Protein AF-A0A0B0PX06-F1 (afdb_monomer_lite)

Secondary structure (DSSP, 8-state):
-----GGG----S----HHHHHHHHHHHHHHHHHH-TT--TTS-----HHHHHHHHHHHHHHHHHHHHHHHHTT----S-HHHHHHHHT---GGGSTT-HHHHHHHIIIIIHHHH-HHHHHTSSSPPPPS-----SSTTSSHHHHHHHHHHHTTPPP---PPP---

InterPro domains:
  IPR003959 ATPase, AAA-type, core [PF00004] (132-164)
  IPR027417 P-loop containing nucleoside triphosphate hydrolase [G3DSA:3.40.50.300] (94-164)
  IPR027417 P-loop containing nucleoside triphosphate hydrolase [SSF52540] (72-161)
  IPR051701 Mitochondrial Outer Membrane Translocase MSP1 Subfamily [PTHR45644] (9-162)
  IPR056653 Domain of unknown function DUF7751 [PF24933] (1-60)

Organism: Gossypium arboreum (NCBI:txid29729)

pLDDT: mean 71.32, std 13.37, range [36.19, 89.94]

Radius of gyration: 22.78 Å; chains: 1; bounding box: 74×50×42 Å

Sequence (166 aa):
MDCEGFETLRIKDQTLTNESAEKVVGWAPSHHLILNPEAGSRLRLVLSCESIQYSAGILQAIQNESKSLKKSLKDVVTENEFEKRLLADVIPPSDIGALENVKDTLKELVMLPLQRPELFCKGQLTKPCKGILLFGPPGTGKTMLAKAVATEAGANFINISMPVVW

Structure (mmCIF, N/CA/C/O backbone):
data_AF-A0A0B0PX06-F1
#
_entry.id   AF-A0A0B0PX06-F1
#
loop_
_atom_site.group_PDB
_atom_site.id
_atom_site.type_symbol
_atom_site.label_atom_id
_atom_site.label_alt_id
_atom_site.label_comp_id
_atom_site.label_asym_id
_atom_site.label_entity_id
_atom_site.label_seq_id
_atom_site.pdbx_PDB_ins_code
_atom_site.Cartn_x
_atom_site.Cartn_y
_atom_site.Cartn_z
_atom_site.occupancy
_atom_site.B_iso_or_equiv
_atom_site.auth_seq_id
_atom_site.auth_comp_id
_atom_site.auth_asym_id
_atom_site.auth_atom_id
_atom_site.pdbx_PDB_model_num
ATOM 1 N N . MET A 1 1 ? -30.182 24.073 9.149 1.00 46.38 1 MET A N 1
ATOM 2 C CA . MET A 1 1 ? -29.606 23.528 10.389 1.00 46.38 1 MET A CA 1
ATOM 3 C C . MET A 1 1 ? -29.462 24.728 11.287 1.00 46.38 1 MET A C 1
ATOM 5 O O . MET A 1 1 ? -28.700 25.606 10.917 1.00 46.38 1 MET A O 1
ATOM 9 N N . ASP A 1 2 ? -30.268 24.836 12.338 1.00 36.19 2 ASP A N 1
ATOM 10 C CA . ASP A 1 2 ? -30.070 25.916 13.307 1.00 36.19 2 ASP A CA 1
ATOM 11 C C . ASP A 1 2 ? -29.263 25.310 14.450 1.00 36.19 2 ASP A C 1
ATOM 13 O O . ASP A 1 2 ? -29.687 24.331 15.063 1.00 36.19 2 ASP A O 1
ATOM 17 N N . CYS A 1 3 ? -28.046 25.818 14.619 1.00 42.28 3 CYS A N 1
ATOM 18 C CA . CYS A 1 3 ? -27.105 25.394 15.644 1.00 42.28 3 CYS A CA 1
ATOM 19 C C . CYS A 1 3 ? -27.105 26.463 16.738 1.00 42.28 3 CYS A C 1
ATOM 21 O O . CYS A 1 3 ? -26.527 27.531 16.544 1.00 42.28 3 CYS A O 1
ATOM 23 N N . GLU A 1 4 ? -27.742 26.196 17.875 1.00 41.84 4 GLU A N 1
ATOM 24 C CA . GLU A 1 4 ? -27.563 27.018 19.074 1.00 41.84 4 GLU A CA 1
ATOM 25 C C . GLU A 1 4 ? -26.338 26.522 19.859 1.00 41.84 4 GLU A C 1
ATOM 27 O O . GLU A 1 4 ? -26.158 25.319 20.046 1.00 41.84 4 GLU A O 1
ATOM 32 N N . GLY A 1 5 ? -25.477 27.449 20.300 1.00 46.72 5 GLY A N 1
ATOM 33 C CA . GLY A 1 5 ? -24.334 27.141 21.175 1.00 46.72 5 GLY A CA 1
ATOM 34 C C . GLY A 1 5 ? -22.937 27.211 20.542 1.00 46.72 5 GLY A C 1
ATOM 35 O O . GLY A 1 5 ? -22.063 26.425 20.905 1.00 46.72 5 GLY A O 1
ATOM 36 N N . PHE A 1 6 ? -22.680 28.155 19.628 1.00 41.69 6 PHE A N 1
ATOM 37 C CA . PHE A 1 6 ? -21.325 28.390 19.092 1.00 41.69 6 PHE A CA 1
ATOM 38 C C . PHE A 1 6 ? -20.369 29.110 20.061 1.00 41.69 6 PHE A C 1
ATOM 40 O O . PHE A 1 6 ? -19.164 29.131 19.817 1.00 41.69 6 PHE A O 1
ATOM 47 N N . GLU A 1 7 ? -20.857 2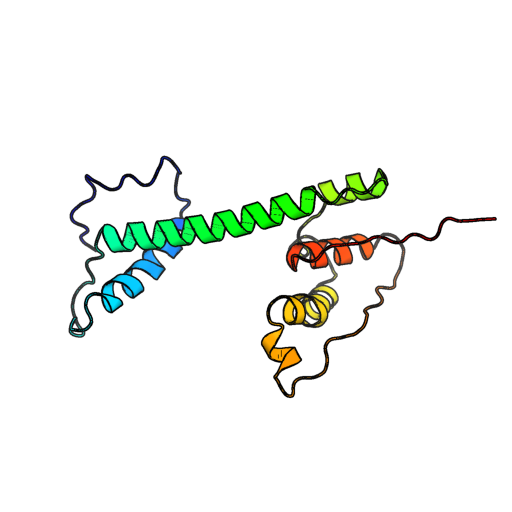9.658 21.177 1.00 45.84 7 GLU A N 1
ATOM 48 C CA . GLU A 1 7 ? -20.033 30.466 22.092 1.00 45.84 7 GLU A CA 1
ATOM 49 C C . GLU A 1 7 ? -19.010 29.646 22.904 1.00 45.84 7 GLU A C 1
ATOM 51 O O . GLU A 1 7 ? -18.143 30.218 23.562 1.00 45.84 7 GLU A O 1
ATOM 56 N N . THR A 1 8 ? -19.051 28.308 22.840 1.00 43.66 8 THR A N 1
ATOM 57 C CA . THR A 1 8 ? -18.166 27.430 23.635 1.00 43.66 8 THR A CA 1
ATOM 58 C C . THR A 1 8 ? -17.387 26.387 22.823 1.00 43.66 8 THR A C 1
ATOM 60 O O . THR A 1 8 ? -16.717 25.530 23.403 1.00 43.66 8 THR A O 1
ATOM 63 N N . LEU A 1 9 ? -17.399 26.449 21.485 1.00 40.81 9 LEU A N 1
ATOM 64 C CA . LEU A 1 9 ? -16.609 25.543 20.636 1.00 40.81 9 LEU A CA 1
ATOM 65 C C . LEU A 1 9 ? -15.133 25.966 20.576 1.00 40.81 9 LEU A C 1
ATOM 67 O O . LEU A 1 9 ? -14.644 26.477 19.574 1.00 40.81 9 LEU A O 1
ATOM 71 N N . ARG A 1 10 ? -14.383 25.699 21.651 1.00 45.47 10 ARG A N 1
ATOM 72 C CA . ARG A 1 10 ? -12.911 25.686 21.611 1.00 45.47 10 ARG A CA 1
ATOM 73 C C . ARG A 1 10 ? -12.418 24.359 21.041 1.00 45.47 10 ARG A C 1
ATOM 75 O O . ARG A 1 10 ? -11.932 23.489 21.760 1.00 45.47 10 ARG A O 1
ATOM 82 N N . ILE A 1 11 ? -12.516 24.210 19.726 1.00 50.44 11 ILE A N 1
ATOM 83 C CA . ILE A 1 11 ? -11.671 23.248 19.021 1.00 50.44 11 ILE A CA 1
ATOM 84 C C . ILE A 1 11 ? -10.289 23.903 18.983 1.00 50.44 11 ILE A C 1
ATOM 86 O O . ILE A 1 11 ? -10.138 24.955 18.369 1.00 50.44 11 ILE A O 1
ATOM 90 N N . LYS A 1 12 ? -9.328 23.348 19.741 1.00 47.94 12 LYS A N 1
ATOM 91 C CA . LYS A 1 12 ? -7.925 23.810 19.818 1.00 47.94 12 LYS A CA 1
ATOM 92 C C . LYS A 1 12 ? -7.458 24.334 18.460 1.00 47.94 12 LYS A C 1
ATOM 94 O O . LYS A 1 12 ? -7.668 23.612 17.494 1.00 47.94 12 LYS A O 1
ATOM 99 N N . ASP A 1 13 ? -6.826 25.512 18.440 1.00 46.28 13 ASP A N 1
ATOM 100 C CA . ASP A 1 13 ? -6.397 26.356 17.303 1.00 46.28 13 ASP A CA 1
ATOM 101 C C . ASP A 1 13 ? -5.852 25.618 16.057 1.00 46.28 13 ASP A C 1
ATOM 103 O O . ASP A 1 13 ? -4.691 25.742 15.669 1.00 46.28 13 ASP A O 1
ATOM 107 N N . GLN A 1 14 ? -6.695 24.826 15.406 1.00 51.84 14 GLN A N 1
ATOM 108 C CA . GLN A 1 14 ? -6.430 24.128 14.162 1.00 51.84 14 GLN A CA 1
ATOM 109 C C . GLN A 1 14 ? -7.538 24.518 13.204 1.00 51.84 14 GLN A C 1
ATOM 111 O O . GLN A 1 14 ? -8.712 24.215 13.413 1.00 51.84 14 GLN A O 1
ATOM 116 N N . THR A 1 15 ? -7.146 25.219 12.147 1.00 53.69 15 THR A N 1
ATOM 117 C CA . THR A 1 15 ? -7.996 25.514 11.003 1.00 53.69 15 THR A CA 1
ATOM 118 C C . THR A 1 15 ? -8.473 24.193 10.398 1.00 53.69 15 THR A C 1
ATOM 120 O O . THR A 1 15 ? -7.718 23.484 9.734 1.00 53.69 15 THR A O 1
ATOM 123 N N . LEU A 1 16 ? -9.726 23.822 10.673 1.00 56.50 16 LEU A N 1
ATOM 124 C CA . LEU A 1 16 ? -10.377 22.683 10.030 1.00 56.50 16 LEU A CA 1
ATOM 125 C C . LEU A 1 16 ? -10.432 22.954 8.521 1.00 56.50 16 LEU A C 1
ATOM 127 O O . LEU A 1 16 ? -10.978 23.963 8.079 1.00 56.50 16 LEU A O 1
ATOM 131 N N . THR A 1 17 ? -9.854 22.059 7.723 1.00 66.38 17 THR A N 1
ATOM 132 C CA . THR A 1 17 ? -10.043 22.065 6.268 1.00 66.38 17 THR A CA 1
ATOM 133 C C . THR A 1 17 ? -11.492 21.687 5.937 1.00 66.38 17 THR A C 1
ATOM 135 O O . THR A 1 17 ? -12.119 20.945 6.697 1.00 66.38 17 THR A O 1
ATOM 138 N N . ASN A 1 18 ? -12.029 22.130 4.794 1.00 69.38 18 ASN A N 1
ATOM 139 C CA . ASN A 1 18 ? -13.410 21.803 4.394 1.00 69.38 18 ASN A CA 1
ATOM 140 C C . ASN A 1 18 ? -13.685 20.286 4.408 1.00 69.38 18 ASN A C 1
ATOM 142 O O . ASN A 1 18 ? -14.700 19.849 4.937 1.00 69.38 18 ASN A O 1
ATOM 146 N N . GLU A 1 19 ? -12.730 19.473 3.948 1.00 70.88 19 GLU A N 1
ATOM 147 C CA . GLU A 1 19 ? -12.841 18.007 3.959 1.00 70.88 19 GLU A CA 1
ATOM 148 C C . GLU A 1 19 ? -12.955 17.429 5.385 1.00 70.88 19 GLU A C 1
ATOM 150 O O . GLU A 1 19 ? -13.691 16.475 5.639 1.00 70.88 19 GLU A O 1
ATOM 155 N N . SER A 1 20 ? -12.226 18.005 6.348 1.00 69.44 20 SER A N 1
ATOM 156 C CA . SER A 1 20 ? -12.308 17.587 7.751 1.00 69.44 20 SER A CA 1
ATOM 157 C C . SER A 1 20 ? -13.636 17.973 8.399 1.00 69.44 20 SER A C 1
ATOM 159 O O . SER A 1 20 ? -14.177 17.194 9.183 1.00 69.44 20 SER A O 1
ATOM 161 N N . ALA A 1 21 ? -14.186 19.131 8.029 1.00 71.12 21 ALA A N 1
ATOM 162 C CA . ALA A 1 21 ? -15.481 19.590 8.509 1.00 71.12 21 ALA A CA 1
ATOM 163 C C . ALA A 1 21 ? -16.615 18.682 8.007 1.00 71.12 21 ALA A C 1
ATOM 165 O O . ALA A 1 21 ? -17.470 18.288 8.796 1.00 71.12 21 ALA A O 1
ATOM 166 N N . GLU A 1 22 ? -16.584 18.271 6.736 1.00 73.81 22 GLU A N 1
ATOM 167 C CA . GLU A 1 22 ? -17.582 17.354 6.167 1.00 73.81 22 GLU A CA 1
ATOM 168 C C . GLU A 1 22 ? -17.589 15.990 6.868 1.00 73.81 22 GLU A C 1
ATOM 170 O O . GLU A 1 22 ? -18.657 15.454 7.164 1.00 73.81 22 GLU A O 1
ATOM 175 N N . LYS A 1 23 ? -16.413 15.448 7.213 1.00 77.69 23 LYS A N 1
ATOM 176 C CA . LYS A 1 23 ? -16.300 14.183 7.963 1.00 77.69 23 LYS A CA 1
ATOM 177 C C . LYS A 1 23 ? -16.883 14.297 9.371 1.00 77.69 23 LYS A C 1
ATOM 179 O O . LYS A 1 23 ? -17.661 13.441 9.783 1.00 77.69 23 LYS A O 1
ATOM 184 N N . VAL A 1 24 ? -16.549 15.372 10.087 1.00 79.50 24 VAL A N 1
ATOM 185 C CA . VAL A 1 24 ? -17.057 15.644 11.444 1.00 79.50 24 VAL A CA 1
ATOM 186 C C . VAL A 1 24 ? -18.581 15.792 11.427 1.00 79.50 24 VAL A C 1
ATOM 188 O O . VAL A 1 24 ? -19.276 15.125 12.193 1.00 79.50 24 VAL A O 1
ATOM 191 N N . VAL A 1 25 ? -19.115 16.591 10.499 1.00 78.12 25 VAL A N 1
ATOM 192 C CA . VAL A 1 25 ? -20.564 16.776 10.326 1.00 78.12 25 VAL A CA 1
ATOM 193 C C . VAL A 1 25 ? -21.250 15.480 9.889 1.00 78.12 25 VAL A C 1
ATOM 195 O O . VAL A 1 25 ? -22.367 15.218 10.323 1.00 78.12 25 VAL A O 1
ATOM 198 N N . GLY A 1 26 ? -20.595 14.640 9.086 1.00 79.81 26 GLY A N 1
ATOM 199 C CA . GLY A 1 26 ? -21.119 13.335 8.683 1.00 79.81 26 GLY A CA 1
ATOM 200 C C . GLY A 1 26 ? -21.204 12.319 9.828 1.00 79.81 26 GLY A C 1
ATOM 201 O O . GLY A 1 26 ? -22.128 11.510 9.858 1.00 79.81 26 GLY A O 1
ATOM 202 N N . TRP A 1 27 ? -20.278 12.357 10.791 1.00 80.56 27 TRP A N 1
ATOM 203 C CA . TRP A 1 27 ? -20.246 11.422 11.928 1.00 80.56 27 TRP A CA 1
ATOM 204 C C . TRP A 1 27 ? -21.081 11.876 13.130 1.00 80.56 27 TRP A C 1
ATOM 206 O O . TRP A 1 27 ? -21.552 11.040 13.905 1.00 80.56 27 TRP A O 1
ATOM 216 N N . ALA A 1 28 ? -21.284 13.184 13.293 1.00 78.62 28 ALA A N 1
ATOM 217 C CA . ALA A 1 28 ? -22.019 13.753 14.420 1.00 78.62 28 ALA A CA 1
ATOM 218 C C . ALA A 1 28 ? -23.475 13.236 14.571 1.00 78.62 28 ALA A C 1
ATOM 220 O O . ALA A 1 28 ? -23.861 12.941 15.706 1.00 78.62 28 ALA A O 1
ATOM 221 N N . PRO A 1 29 ? -24.281 13.045 13.500 1.00 77.56 29 PRO A N 1
ATOM 222 C CA . PRO A 1 29 ? -25.621 12.465 13.607 1.00 77.56 29 PRO A CA 1
ATOM 223 C C . PRO A 1 29 ? -25.627 11.06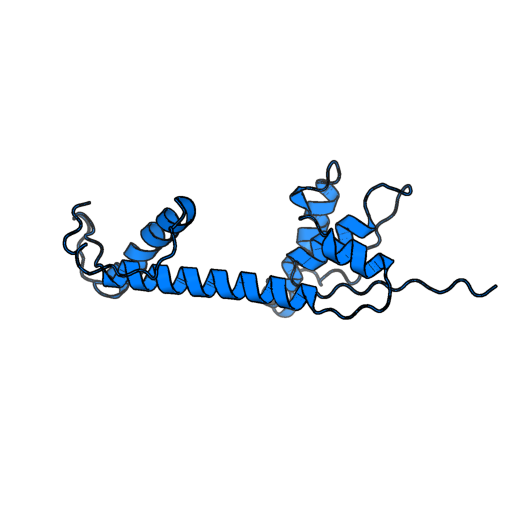0 14.209 1.00 77.56 29 PRO A C 1
ATOM 225 O O . PRO A 1 29 ? -26.510 10.744 15.002 1.00 77.56 29 PRO A O 1
ATOM 228 N N . SER A 1 30 ? -24.630 10.232 13.882 1.00 79.12 30 SER A N 1
ATOM 229 C CA . SER A 1 30 ? -24.526 8.866 14.404 1.00 79.12 30 SER A CA 1
ATOM 230 C C . SER A 1 30 ? -24.382 8.862 15.925 1.00 79.12 30 SER A C 1
ATOM 232 O O . SER A 1 30 ? -25.115 8.152 16.605 1.00 79.12 30 SER A O 1
ATOM 234 N N . HIS A 1 31 ? -23.493 9.697 16.474 1.00 76.69 31 HIS A N 1
ATOM 235 C CA . HIS A 1 31 ? -23.335 9.840 17.926 1.00 76.69 31 HIS A CA 1
ATOM 236 C C . HIS A 1 31 ? -24.606 10.395 18.589 1.00 76.69 31 HIS A C 1
ATOM 238 O O . HIS A 1 31 ? -25.030 9.912 19.636 1.00 76.69 31 HIS A O 1
ATOM 244 N N . HIS A 1 32 ? -25.256 11.371 17.951 1.00 74.56 32 HIS A N 1
ATOM 245 C CA . HIS A 1 32 ? -26.471 11.990 18.476 1.00 74.56 32 HIS A CA 1
ATOM 246 C C . HIS A 1 32 ? -27.660 11.015 18.560 1.00 74.56 32 HIS A C 1
ATOM 248 O O . HIS A 1 32 ? -28.374 11.008 19.564 1.00 74.56 32 HIS A O 1
ATOM 254 N N . LEU A 1 33 ? -27.850 10.172 17.539 1.00 74.06 33 LEU A N 1
ATOM 255 C CA . LEU A 1 33 ? -28.903 9.150 17.503 1.00 74.06 33 LEU A CA 1
ATOM 256 C C . LEU A 1 33 ? -28.666 8.029 18.522 1.00 74.06 33 LEU A C 1
ATOM 258 O O . LEU A 1 33 ? -29.624 7.531 19.106 1.00 74.06 33 LEU A O 1
ATOM 262 N N . ILE A 1 34 ? -27.404 7.663 18.776 1.00 78.12 34 ILE A N 1
ATOM 263 C CA . ILE A 1 34 ? -27.045 6.683 19.816 1.00 78.12 34 ILE A CA 1
ATOM 264 C C . ILE A 1 34 ? -27.479 7.171 21.205 1.00 78.12 34 ILE A C 1
ATOM 266 O O . ILE A 1 34 ? -27.922 6.372 22.026 1.00 78.12 34 ILE A O 1
ATOM 270 N N . LEU A 1 35 ? -27.379 8.477 21.461 1.00 74.94 35 LEU A N 1
ATOM 271 C CA . LEU A 1 35 ? -27.783 9.080 22.733 1.00 74.94 35 LEU A CA 1
ATOM 272 C C . LEU A 1 35 ? -29.287 9.385 22.817 1.00 74.94 35 LEU A C 1
ATOM 274 O O . LEU A 1 35 ? -29.808 9.528 23.918 1.00 74.94 35 LEU A O 1
ATOM 278 N N . ASN A 1 36 ? -29.988 9.469 21.681 1.00 68.94 36 ASN A N 1
ATOM 279 C CA . ASN A 1 36 ? -31.410 9.824 21.607 1.00 68.94 36 ASN A CA 1
ATOM 280 C C . ASN A 1 36 ? -32.187 8.863 20.679 1.00 68.94 36 ASN A C 1
ATOM 282 O O . ASN A 1 36 ? -32.634 9.270 19.602 1.00 68.94 36 ASN A O 1
ATOM 286 N N . PRO A 1 37 ? -32.371 7.590 21.077 1.00 68.19 37 PRO A N 1
ATOM 287 C CA . PRO A 1 37 ? -32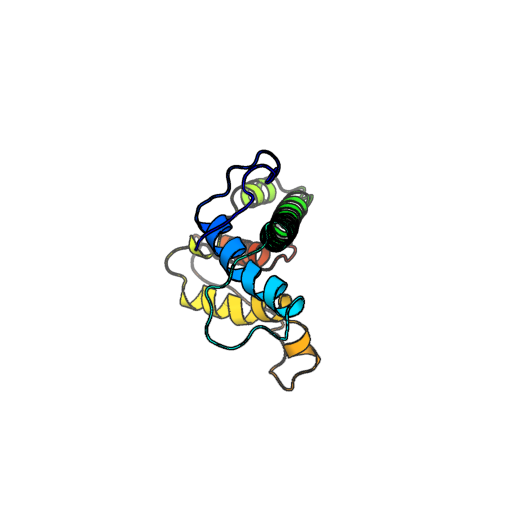.980 6.553 20.234 1.00 68.19 37 PRO A CA 1
ATOM 288 C C . PRO A 1 37 ? -34.482 6.752 19.947 1.00 68.19 37 PRO A C 1
ATOM 290 O O . PRO A 1 37 ? -35.003 6.169 19.002 1.00 68.19 37 PRO A O 1
ATOM 293 N N . GLU A 1 38 ? -35.174 7.597 20.717 1.00 67.00 38 GLU A N 1
ATOM 294 C CA . GLU A 1 38 ? -36.618 7.890 20.598 1.00 67.00 38 GLU A CA 1
ATOM 295 C C . GLU A 1 38 ? -36.938 9.010 19.576 1.00 67.00 38 GLU A C 1
ATOM 297 O O . GLU A 1 38 ? -38.078 9.469 19.467 1.00 67.00 38 GLU A O 1
ATOM 302 N N . ALA A 1 39 ? -35.943 9.502 18.825 1.00 60.09 39 ALA A N 1
ATOM 303 C CA . ALA A 1 39 ? -36.117 10.606 17.882 1.00 60.09 39 ALA A CA 1
ATOM 304 C C . ALA A 1 39 ? -36.948 10.182 16.651 1.00 60.09 39 ALA A C 1
ATOM 306 O O . ALA A 1 39 ? -36.441 9.650 15.662 1.00 60.09 39 ALA A O 1
ATOM 307 N N . GLY A 1 40 ? -38.256 10.436 16.729 1.00 56.31 40 GLY A N 1
ATOM 308 C CA . GLY A 1 40 ? -39.243 10.169 15.687 1.00 56.31 40 GLY A CA 1
ATOM 309 C C . GLY A 1 40 ? -38.911 10.782 14.320 1.00 56.31 40 GLY A C 1
ATOM 310 O O . GLY A 1 40 ? -38.361 11.876 14.182 1.00 56.31 40 GLY A O 1
ATOM 311 N N . SER A 1 41 ? -39.310 10.049 13.288 1.00 59.09 41 SER A N 1
ATOM 312 C CA . SER A 1 41 ? -38.885 10.090 11.888 1.00 59.09 41 SER A CA 1
ATOM 313 C C . SER A 1 41 ? -39.259 11.331 11.058 1.00 59.09 41 SER A C 1
ATOM 315 O O . SER A 1 41 ? -39.539 11.195 9.867 1.00 59.09 41 SER A O 1
ATOM 317 N N . ARG A 1 42 ? -39.242 12.561 11.598 1.00 54.22 42 ARG A N 1
ATOM 318 C CA . ARG A 1 42 ? -39.543 13.742 10.756 1.00 54.22 42 ARG A CA 1
ATOM 319 C C . ARG A 1 42 ? -38.989 15.111 11.140 1.00 54.22 42 ARG A C 1
ATOM 321 O O . ARG A 1 42 ? -39.425 16.096 10.548 1.00 54.22 42 ARG A O 1
ATOM 328 N N . LEU A 1 43 ? -38.035 15.227 12.058 1.00 52.38 43 LEU A N 1
ATOM 329 C CA . LEU A 1 43 ? -37.596 16.546 12.521 1.00 52.38 43 LEU A CA 1
ATOM 330 C C . LEU A 1 43 ? -36.101 16.777 12.313 1.00 52.38 43 LEU A C 1
ATOM 332 O O . LEU A 1 43 ? -35.258 15.936 12.600 1.00 52.38 43 LEU A O 1
ATOM 336 N N . ARG A 1 44 ? -35.827 17.959 11.761 1.00 54.88 44 ARG A N 1
ATOM 337 C CA . ARG A 1 44 ? -34.546 18.662 11.651 1.00 54.88 44 ARG A CA 1
ATOM 338 C C . ARG A 1 44 ? -33.592 18.233 12.784 1.00 54.88 44 ARG A C 1
ATOM 340 O O . ARG A 1 44 ? -33.801 18.614 13.929 1.00 54.88 44 ARG A O 1
ATOM 347 N N . LEU A 1 45 ? -32.571 17.435 12.462 1.00 59.81 45 LEU A N 1
ATOM 348 C CA . LEU A 1 45 ? -31.549 17.003 13.423 1.00 59.81 45 LEU A CA 1
ATOM 349 C C . LEU A 1 45 ? -30.776 18.234 13.912 1.00 59.81 45 LEU A C 1
ATOM 351 O O . LEU A 1 45 ? -30.059 18.869 13.135 1.00 59.81 45 LEU A O 1
ATOM 355 N N . VAL A 1 46 ? -30.951 18.583 15.185 1.00 62.84 46 VAL A N 1
ATOM 356 C CA . VAL A 1 46 ? -30.141 19.596 15.865 1.00 62.84 46 VAL A CA 1
ATOM 357 C C . VAL A 1 46 ? -28.942 18.873 16.463 1.00 62.84 46 VAL A C 1
ATOM 359 O O . VAL A 1 46 ? -29.074 18.113 17.418 1.00 62.84 46 VAL A O 1
ATOM 362 N N . LEU A 1 47 ? -27.768 19.061 15.862 1.00 66.06 47 LEU A N 1
ATOM 363 C CA . LEU A 1 47 ? -26.539 18.452 16.360 1.00 66.06 47 LEU A CA 1
ATOM 364 C C . LEU A 1 47 ? -26.054 19.215 17.591 1.00 66.06 47 LEU A C 1
ATOM 366 O O . LEU A 1 47 ? -25.805 20.418 17.519 1.00 66.06 47 LEU A O 1
ATOM 370 N N . SER A 1 48 ? -25.896 18.510 18.712 1.00 72.81 48 SER A N 1
ATOM 371 C CA . SER A 1 48 ? -25.302 19.095 19.911 1.00 72.81 48 SER A CA 1
ATOM 372 C C . SER A 1 48 ? -23.815 19.385 19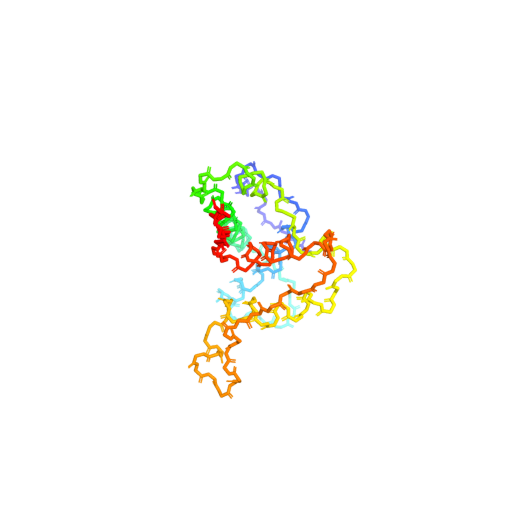.698 1.00 72.81 48 SER A C 1
ATOM 374 O O . SER A 1 48 ? -23.106 18.640 19.012 1.00 72.81 48 SER A O 1
ATOM 376 N N . CYS A 1 49 ? -23.325 20.442 20.348 1.00 73.31 49 CYS A N 1
ATOM 377 C CA . CYS A 1 49 ? -21.902 20.779 20.408 1.00 73.31 49 CYS A CA 1
ATOM 378 C C . CYS A 1 49 ? -21.049 19.578 20.865 1.00 73.31 49 CYS A C 1
ATOM 380 O O . CYS A 1 49 ? -20.000 19.305 20.286 1.00 73.31 49 CYS A O 1
ATOM 382 N N . GLU A 1 50 ? -21.551 18.786 21.817 1.00 77.75 50 GLU A N 1
ATOM 383 C CA . GLU A 1 50 ? -20.906 17.560 22.304 1.00 77.75 50 GLU A CA 1
ATOM 384 C C . GLU A 1 50 ? -20.678 16.521 21.196 1.00 77.75 50 GLU A C 1
ATOM 386 O O . GLU A 1 50 ? -19.607 15.923 21.114 1.00 77.75 50 GLU A O 1
ATOM 391 N N . SER A 1 51 ? -21.648 16.336 20.292 1.00 77.19 51 SER A N 1
ATOM 392 C CA . SER A 1 51 ? -21.534 15.367 19.190 1.00 77.19 51 SER A CA 1
ATOM 393 C C . SER A 1 51 ? -20.514 15.812 18.135 1.00 77.19 51 SER A C 1
ATOM 395 O O . SER A 1 51 ? -19.807 14.987 17.548 1.00 77.19 51 SER A O 1
ATOM 397 N N . ILE A 1 52 ? -20.390 17.125 17.927 1.00 80.50 52 ILE A N 1
ATOM 398 C CA . ILE A 1 52 ? -19.380 17.729 17.046 1.00 80.50 52 ILE A CA 1
ATOM 399 C C . ILE A 1 52 ? -17.985 17.623 17.680 1.00 80.50 52 ILE A C 1
ATOM 401 O O . ILE A 1 52 ? -17.021 17.259 17.011 1.00 80.50 52 ILE A O 1
ATOM 405 N N . GLN A 1 53 ? -17.862 17.883 18.983 1.00 80.56 53 GLN A N 1
ATOM 406 C CA . GLN A 1 53 ? -16.593 17.745 19.703 1.00 80.56 53 GLN A CA 1
ATOM 407 C C . GLN A 1 53 ? -16.112 16.289 19.751 1.00 80.56 53 GLN A C 1
ATOM 409 O O . GLN A 1 53 ? -14.928 16.029 19.533 1.00 80.56 53 GLN A O 1
ATOM 414 N N . TYR A 1 54 ? -17.019 15.335 19.973 1.00 82.19 54 TYR A N 1
ATOM 415 C CA . TYR A 1 54 ? -16.706 13.906 19.956 1.00 82.19 54 TYR A CA 1
ATOM 416 C C . TYR A 1 54 ? -16.155 13.459 18.595 1.00 82.19 54 TYR A C 1
ATOM 418 O O . TYR A 1 54 ? -15.086 12.850 18.513 1.00 82.19 54 TYR A O 1
ATOM 426 N N . SER A 1 55 ? -16.841 13.827 17.511 1.00 79.81 55 SER A N 1
ATOM 427 C CA . SER A 1 55 ? -16.401 13.511 16.147 1.00 79.81 55 SER A CA 1
ATOM 428 C C . SER A 1 55 ? -15.092 14.220 15.768 1.00 79.81 55 SER A C 1
ATOM 430 O O . SER A 1 55 ? -14.242 13.611 15.115 1.00 79.81 55 SER A O 1
ATOM 432 N N . ALA A 1 56 ? -14.855 15.448 16.241 1.00 82.44 56 ALA A N 1
ATOM 433 C CA . ALA A 1 56 ? -13.561 16.120 16.103 1.00 82.44 56 ALA A CA 1
ATOM 434 C C . ALA A 1 56 ? -12.432 15.381 16.852 1.00 82.44 56 ALA A C 1
ATOM 436 O O . ALA A 1 56 ? -11.325 15.253 16.326 1.00 82.44 56 ALA A O 1
ATOM 437 N N . GLY A 1 57 ? -12.709 14.842 18.044 1.00 82.00 57 GLY A N 1
ATOM 438 C CA . GLY A 1 57 ? -11.773 14.004 18.801 1.00 82.00 57 GLY A CA 1
ATOM 439 C C . GLY A 1 57 ? -11.402 12.712 18.065 1.00 82.00 57 GLY A C 1
ATOM 440 O O . GLY A 1 57 ? -10.221 12.375 17.973 1.00 82.00 57 GLY A O 1
ATOM 441 N N . ILE A 1 58 ? -12.387 12.036 17.461 1.00 83.88 58 ILE A N 1
ATOM 442 C CA . ILE A 1 58 ? -12.156 10.861 16.601 1.00 83.88 58 ILE A CA 1
ATOM 443 C C . ILE A 1 58 ? -11.265 11.230 15.414 1.00 83.88 58 ILE A C 1
ATOM 445 O O . ILE A 1 58 ? -10.291 10.535 15.124 1.00 83.88 58 ILE A O 1
ATOM 449 N N . LEU A 1 59 ? -11.564 12.343 14.740 1.00 82.00 59 LEU A N 1
ATOM 450 C CA . LEU A 1 59 ? -10.774 12.795 13.601 1.00 82.00 59 LEU A CA 1
ATOM 451 C C . LEU A 1 59 ? -9.313 13.062 13.999 1.00 82.00 59 LEU A C 1
ATOM 453 O O . LEU A 1 59 ? -8.398 12.667 13.276 1.00 82.00 59 LEU A O 1
ATOM 457 N N . GLN A 1 60 ? -9.082 13.690 15.157 1.00 81.31 60 GLN A N 1
ATOM 458 C CA . GLN A 1 60 ? -7.733 13.917 15.680 1.00 81.31 60 GLN A CA 1
ATOM 459 C C . GLN A 1 60 ? -7.004 12.608 16.000 1.00 81.31 60 GLN A C 1
ATOM 461 O O . GLN A 1 60 ? -5.816 12.498 15.695 1.00 81.31 60 GLN A O 1
ATOM 466 N N . ALA A 1 61 ? -7.693 11.611 16.562 1.00 79.75 61 ALA A N 1
ATOM 467 C CA . ALA A 1 61 ? -7.112 10.297 16.833 1.00 79.75 61 ALA A CA 1
ATOM 468 C C . ALA A 1 61 ? -6.669 9.592 15.538 1.00 79.75 61 ALA A C 1
ATOM 470 O O . ALA A 1 61 ? -5.514 9.179 15.434 1.00 79.75 61 ALA A O 1
ATOM 471 N N . ILE A 1 62 ? -7.533 9.568 14.516 1.00 79.81 62 ILE A N 1
ATOM 472 C CA . ILE A 1 62 ? -7.233 8.985 13.195 1.00 79.81 62 ILE A CA 1
ATOM 473 C C . ILE A 1 62 ? -6.065 9.726 12.523 1.00 79.81 62 ILE A C 1
ATOM 475 O O . ILE A 1 62 ? -5.142 9.119 11.973 1.00 79.81 62 ILE A O 1
ATOM 479 N N . GLN A 1 63 ? -6.057 11.062 12.586 1.00 75.38 63 GLN A N 1
ATOM 480 C CA . GLN A 1 63 ? -4.949 11.851 12.048 1.00 75.38 63 GLN A CA 1
ATOM 481 C C . GLN A 1 63 ? -3.639 11.585 12.796 1.00 75.38 63 GLN A C 1
ATOM 483 O O . GLN A 1 63 ? -2.581 11.540 12.165 1.00 75.38 63 GLN A O 1
ATOM 488 N N . ASN A 1 64 ? -3.679 11.398 14.114 1.00 70.38 64 ASN A N 1
ATOM 489 C CA . ASN A 1 64 ? -2.487 11.115 14.903 1.00 70.38 64 ASN A CA 1
ATOM 490 C C . ASN A 1 64 ? -1.919 9.716 14.617 1.00 70.38 64 ASN A C 1
ATOM 492 O O . ASN A 1 64 ? -0.707 9.589 14.459 1.00 70.38 64 ASN A O 1
ATOM 496 N N . GLU A 1 65 ? -2.765 8.695 14.448 1.00 65.56 65 GLU A N 1
ATOM 497 C CA . GLU A 1 65 ? -2.340 7.367 13.976 1.00 65.56 65 GLU A CA 1
ATOM 498 C C . GLU A 1 65 ? -1.635 7.457 12.621 1.00 65.56 65 GLU A C 1
ATOM 500 O O . GLU A 1 65 ? -0.514 6.970 12.468 1.00 65.56 65 GLU A O 1
ATOM 505 N N . SER A 1 66 ? -2.223 8.177 11.660 1.00 62.12 66 SER A N 1
ATOM 506 C CA . SER A 1 66 ? -1.613 8.349 10.336 1.00 62.12 66 SER A CA 1
ATOM 507 C C . SER A 1 66 ? -0.273 9.108 10.380 1.00 62.12 66 SER A C 1
ATOM 509 O O . SER A 1 66 ? 0.647 8.795 9.622 1.00 62.12 66 SER A O 1
ATOM 511 N N . LYS A 1 67 ? -0.119 10.088 11.285 1.00 60.06 67 LYS A N 1
ATOM 512 C CA . LYS A 1 67 ? 1.147 10.811 11.509 1.00 60.06 67 LYS A CA 1
ATOM 513 C C . LYS A 1 67 ? 2.190 9.937 12.207 1.00 60.06 67 LYS A C 1
ATOM 515 O O . LYS A 1 67 ? 3.359 9.994 11.832 1.00 60.06 67 LYS A O 1
ATOM 520 N N . SER A 1 68 ? 1.778 9.134 13.186 1.00 51.41 68 SER A N 1
ATOM 521 C CA . SER A 1 68 ? 2.639 8.187 13.901 1.00 51.41 68 SER A CA 1
ATOM 522 C C . SER A 1 68 ? 3.198 7.121 12.956 1.00 51.41 68 SER A C 1
ATOM 524 O O . SER A 1 68 ? 4.406 6.892 12.933 1.00 51.41 68 SER A O 1
ATOM 526 N N . LEU A 1 69 ? 2.354 6.569 12.078 1.00 56.25 69 LEU A N 1
ATOM 527 C CA . LEU A 1 69 ? 2.764 5.605 11.054 1.00 56.25 69 LEU A CA 1
ATOM 528 C C . LEU A 1 69 ? 3.820 6.206 10.109 1.00 56.25 69 LEU A C 1
ATOM 530 O O . LEU A 1 69 ? 4.877 5.621 9.880 1.00 56.25 69 LEU A O 1
ATOM 534 N N . LYS A 1 70 ? 3.589 7.441 9.642 1.00 57.47 70 LYS A N 1
ATOM 535 C CA . LYS A 1 70 ? 4.550 8.194 8.814 1.00 57.47 70 LYS A CA 1
ATOM 536 C C . LYS A 1 70 ? 5.862 8.502 9.539 1.00 57.47 70 LYS A C 1
ATOM 538 O O . LYS A 1 70 ? 6.894 8.616 8.885 1.00 57.47 70 LYS A O 1
ATOM 543 N N . LYS A 1 71 ? 5.833 8.674 10.863 1.00 53.53 71 LYS A N 1
ATOM 544 C CA . LYS A 1 71 ? 7.032 8.904 11.680 1.00 53.53 71 LYS A CA 1
ATOM 545 C C . LYS A 1 71 ? 7.833 7.612 11.857 1.00 53.53 71 LYS A C 1
ATOM 547 O O . LYS A 1 71 ? 9.034 7.628 11.627 1.00 53.53 71 LYS A O 1
ATOM 552 N N . SER A 1 72 ? 7.169 6.498 12.165 1.00 53.00 72 SER A N 1
ATOM 553 C CA . SER A 1 72 ? 7.825 5.198 12.355 1.00 53.00 72 SER A CA 1
ATOM 554 C C . SER A 1 72 ? 8.512 4.679 11.087 1.00 53.00 72 SER A C 1
ATOM 556 O O . SER A 1 72 ? 9.529 4.003 11.183 1.00 53.00 72 SER A O 1
ATOM 558 N N . LEU A 1 73 ? 7.999 5.021 9.900 1.00 55.47 73 LEU A N 1
ATOM 559 C CA . LEU A 1 73 ? 8.627 4.674 8.619 1.00 55.47 73 LEU A CA 1
ATOM 560 C C . LEU A 1 73 ? 9.882 5.512 8.304 1.00 55.47 73 LEU A C 1
ATOM 562 O O . LEU A 1 73 ? 10.714 5.082 7.510 1.00 55.47 73 LEU A O 1
ATOM 566 N N . LYS A 1 74 ? 10.046 6.690 8.926 1.00 53.44 74 LYS A N 1
ATOM 567 C CA . LYS A 1 74 ? 11.253 7.527 8.781 1.00 53.44 74 LYS A CA 1
ATOM 568 C C . LYS A 1 74 ? 12.400 7.104 9.701 1.00 53.44 74 LYS A C 1
ATOM 570 O O . LYS A 1 74 ? 13.542 7.425 9.396 1.00 53.44 74 LYS A O 1
ATOM 575 N N . ASP A 1 75 ? 12.099 6.387 10.783 1.00 50.25 75 ASP A N 1
ATOM 576 C CA . ASP A 1 75 ? 13.082 5.907 11.767 1.00 50.25 75 ASP A CA 1
ATOM 577 C C . ASP A 1 75 ? 13.678 4.528 11.414 1.00 50.25 75 ASP A C 1
ATOM 579 O O . ASP A 1 75 ? 14.421 3.949 12.208 1.00 50.25 75 ASP A O 1
ATOM 583 N N . VAL A 1 76 ? 13.399 3.985 10.221 1.00 56.72 76 VAL A N 1
ATOM 584 C CA . VAL A 1 76 ? 14.078 2.772 9.740 1.00 56.72 76 VAL A CA 1
ATOM 585 C C . VAL A 1 76 ? 15.544 3.117 9.458 1.00 56.72 76 VAL A C 1
ATOM 587 O O . VAL A 1 76 ? 15.878 3.754 8.460 1.00 56.72 76 VAL A O 1
ATOM 590 N N . VAL A 1 77 ? 16.425 2.723 10.379 1.00 48.16 77 VAL A N 1
ATOM 591 C CA . VAL A 1 77 ? 17.874 2.931 10.288 1.00 48.16 77 VAL A CA 1
ATOM 592 C C . VAL A 1 77 ? 18.437 2.033 9.187 1.00 48.16 77 VAL A C 1
ATOM 594 O O . VAL A 1 77 ? 18.581 0.828 9.374 1.00 48.16 77 VAL A O 1
ATOM 597 N N . THR A 1 78 ? 18.768 2.620 8.038 1.00 58.44 78 THR A N 1
ATOM 598 C CA . THR A 1 78 ? 19.518 1.947 6.968 1.00 58.44 78 THR A CA 1
ATOM 599 C C . THR A 1 78 ? 20.888 2.600 6.816 1.00 58.44 78 THR A C 1
ATOM 601 O O . THR A 1 78 ? 20.977 3.817 6.646 1.00 58.44 78 THR A O 1
ATOM 604 N N . GLU A 1 79 ? 21.959 1.806 6.843 1.00 55.59 79 GLU A N 1
ATOM 605 C CA . GLU A 1 79 ? 23.341 2.296 6.695 1.00 55.59 79 GLU A CA 1
ATOM 606 C C . GLU A 1 79 ? 23.677 2.731 5.253 1.00 55.59 79 GLU A C 1
ATOM 608 O O . GLU A 1 79 ? 24.677 3.406 5.016 1.00 55.59 79 GLU A O 1
ATOM 613 N N . ASN A 1 80 ? 22.835 2.385 4.274 1.00 65.75 80 ASN A N 1
ATOM 614 C CA . ASN A 1 80 ? 23.056 2.687 2.863 1.00 65.75 80 ASN A CA 1
ATOM 615 C C . ASN A 1 80 ? 22.534 4.090 2.479 1.00 65.75 80 ASN A C 1
ATOM 617 O O . ASN A 1 80 ? 21.329 4.340 2.469 1.00 65.75 80 ASN A O 1
ATOM 621 N N . GLU A 1 81 ? 23.435 4.999 2.089 1.00 66.88 81 GLU A N 1
ATOM 622 C CA . GLU A 1 81 ? 23.116 6.366 1.629 1.00 66.88 81 GLU A CA 1
ATOM 623 C C . GLU A 1 81 ? 22.156 6.404 0.423 1.00 66.88 81 GLU A C 1
ATOM 625 O O . GLU A 1 81 ? 21.310 7.296 0.328 1.00 66.88 81 GLU A O 1
ATOM 630 N N . PHE A 1 82 ? 22.226 5.422 -0.485 1.00 65.44 82 PHE A N 1
ATOM 631 C CA . PHE A 1 82 ? 21.273 5.309 -1.597 1.00 65.44 82 PHE A CA 1
ATOM 632 C C . PHE A 1 82 ? 19.864 4.989 -1.090 1.00 65.44 82 PHE A C 1
ATOM 634 O O . PHE A 1 82 ? 18.880 5.578 -1.536 1.00 65.44 82 PHE A O 1
ATOM 641 N N . GLU A 1 83 ? 19.765 4.093 -0.112 1.00 63.88 83 GLU A N 1
ATOM 642 C CA . GLU A 1 83 ? 18.496 3.708 0.499 1.00 63.88 83 GLU A CA 1
ATOM 643 C C . GLU A 1 83 ? 17.889 4.858 1.305 1.00 63.88 83 GLU A C 1
ATOM 645 O O . GLU A 1 83 ? 16.687 5.105 1.205 1.00 63.88 83 GLU A O 1
ATOM 650 N N . LYS A 1 84 ? 18.735 5.630 1.992 1.00 65.44 84 LYS A N 1
ATOM 651 C CA . LYS A 1 84 ? 18.373 6.841 2.735 1.00 65.44 84 LYS A CA 1
ATOM 652 C C . LYS A 1 84 ? 17.792 7.930 1.829 1.00 65.44 84 LYS A C 1
ATOM 654 O O . LYS A 1 84 ? 16.740 8.487 2.138 1.00 65.44 84 LYS A O 1
ATOM 659 N N . ARG A 1 85 ? 18.412 8.178 0.667 1.00 64.75 85 ARG A N 1
ATOM 660 C CA . ARG A 1 85 ? 17.866 9.081 -0.368 1.00 64.75 85 ARG A CA 1
ATOM 661 C C . ARG A 1 85 ? 16.538 8.569 -0.912 1.00 64.75 85 ARG A C 1
ATOM 663 O O . ARG A 1 85 ? 15.563 9.306 -0.962 1.00 64.75 85 ARG A O 1
ATOM 670 N N . LEU A 1 86 ? 16.460 7.274 -1.208 1.00 64.12 86 LEU A N 1
ATOM 671 C CA . LEU A 1 86 ? 15.207 6.664 -1.638 1.00 64.12 86 LEU A CA 1
ATOM 672 C C . LEU A 1 86 ? 14.121 6.689 -0.551 1.00 64.12 86 LEU A C 1
ATOM 674 O O . LEU A 1 86 ? 12.963 6.471 -0.884 1.00 64.12 86 LEU A O 1
ATOM 678 N N . LEU A 1 87 ? 14.455 6.762 0.747 1.00 62.97 87 LEU A N 1
ATOM 679 C CA . LEU A 1 87 ? 13.479 6.835 1.851 1.00 62.97 87 LEU A CA 1
ATOM 680 C C . LEU A 1 87 ? 12.887 8.244 1.958 1.00 62.97 87 LEU A C 1
ATOM 682 O O . LEU A 1 87 ? 11.713 8.385 2.292 1.00 62.97 87 LEU A O 1
ATOM 686 N N . ALA A 1 88 ? 13.677 9.272 1.643 1.00 62.38 88 ALA A N 1
ATOM 687 C CA . ALA A 1 88 ? 13.205 10.650 1.574 1.00 62.38 88 ALA A CA 1
ATOM 688 C C . ALA A 1 88 ? 12.255 10.887 0.384 1.00 62.38 88 ALA A C 1
ATOM 690 O O . ALA A 1 88 ? 11.287 11.631 0.529 1.00 62.38 88 ALA A O 1
ATOM 691 N N . ASP A 1 89 ? 12.488 10.199 -0.739 1.00 65.75 89 ASP A N 1
ATOM 692 C CA . ASP A 1 89 ? 11.772 10.401 -2.009 1.00 65.75 89 ASP A CA 1
ATOM 693 C C . ASP A 1 89 ? 10.642 9.385 -2.266 1.00 65.75 89 ASP A C 1
ATOM 695 O O . ASP A 1 89 ? 10.250 9.147 -3.413 1.00 65.75 89 ASP A O 1
ATOM 699 N N . VAL A 1 90 ? 10.110 8.733 -1.226 1.00 71.62 90 VAL A N 1
ATOM 700 C CA . VAL A 1 90 ? 8.986 7.806 -1.420 1.00 71.62 90 VAL A CA 1
ATOM 701 C C . VAL A 1 90 ? 7.734 8.589 -1.810 1.00 71.62 90 VAL A C 1
ATOM 703 O O . VAL A 1 90 ? 7.109 9.244 -0.976 1.00 71.62 90 VAL A O 1
ATOM 706 N N . ILE A 1 91 ? 7.353 8.481 -3.080 1.00 81.31 91 ILE A N 1
ATOM 707 C CA . ILE A 1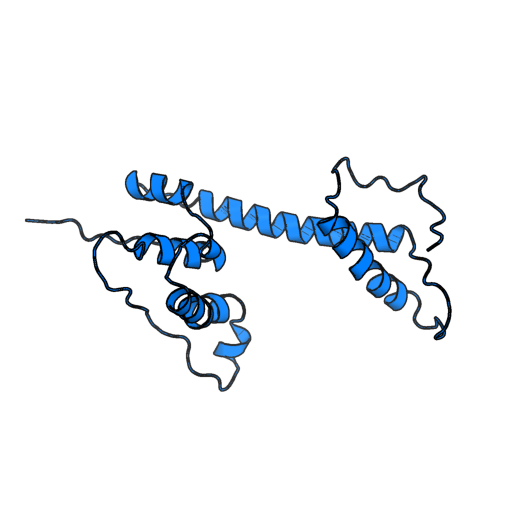 91 ? 6.076 8.979 -3.597 1.00 81.31 91 ILE A CA 1
ATOM 708 C C . ILE A 1 91 ? 4.970 7.938 -3.389 1.00 81.31 91 ILE A C 1
ATOM 710 O O . ILE A 1 91 ? 5.256 6.734 -3.377 1.00 81.31 91 ILE A O 1
ATOM 714 N N . PRO A 1 92 ? 3.705 8.362 -3.236 1.00 79.94 92 PRO A N 1
ATOM 715 C CA . PRO A 1 92 ? 2.588 7.430 -3.227 1.00 79.94 92 PRO A CA 1
ATOM 716 C C . PRO A 1 92 ? 2.504 6.698 -4.577 1.00 79.94 92 PRO A C 1
ATOM 718 O O . PRO A 1 92 ? 2.836 7.267 -5.620 1.00 79.94 92 PRO A O 1
ATOM 721 N N . PRO A 1 93 ? 2.049 5.435 -4.607 1.00 78.25 93 PRO A N 1
ATOM 722 C CA . PRO A 1 93 ? 2.009 4.672 -5.850 1.00 78.25 93 PRO A CA 1
ATOM 723 C C . PRO A 1 93 ? 0.998 5.234 -6.856 1.00 78.25 93 PRO A C 1
ATOM 725 O O . PRO A 1 93 ? 1.110 4.929 -8.041 1.00 78.25 93 PRO A O 1
ATOM 728 N N . SER A 1 94 ? 0.064 6.099 -6.439 1.00 81.06 94 SER A N 1
ATOM 729 C CA . SER A 1 94 ? -0.760 6.910 -7.349 1.00 81.06 94 SER A CA 1
ATOM 730 C C . SER A 1 94 ? 0.085 7.736 -8.320 1.00 81.06 94 SER A C 1
ATOM 732 O O . SER A 1 94 ? -0.258 7.820 -9.496 1.00 81.06 94 SER A O 1
ATOM 734 N N . ASP A 1 95 ? 1.223 8.254 -7.858 1.00 81.81 95 ASP A N 1
ATOM 735 C CA . ASP A 1 95 ? 2.068 9.194 -8.601 1.00 81.81 95 ASP A CA 1
ATOM 736 C C . ASP A 1 95 ? 3.028 8.476 -9.568 1.00 81.81 95 ASP A C 1
ATOM 738 O O . ASP A 1 95 ? 3.724 9.105 -10.364 1.00 81.81 95 ASP A O 1
ATOM 742 N N . ILE A 1 96 ? 3.054 7.139 -9.546 1.00 82.38 96 ILE A N 1
ATOM 743 C CA . ILE A 1 96 ? 3.846 6.318 -10.466 1.00 82.38 96 ILE A CA 1
ATOM 744 C C . ILE A 1 96 ? 3.041 6.094 -11.755 1.00 82.38 96 ILE A C 1
ATOM 746 O O . ILE A 1 96 ? 2.069 5.345 -11.771 1.00 82.38 96 ILE A O 1
ATOM 750 N N . GLY A 1 97 ? 3.425 6.725 -12.864 1.00 79.06 97 GLY A N 1
ATOM 751 C CA . GLY A 1 97 ? 2.702 6.600 -14.138 1.00 79.06 97 GLY A CA 1
ATOM 752 C C . GLY A 1 97 ? 2.770 5.208 -14.798 1.00 79.06 97 GLY A C 1
ATOM 753 O O . GLY A 1 97 ? 3.673 4.418 -14.533 1.00 79.06 97 GLY A O 1
ATOM 754 N N . ALA A 1 98 ? 1.824 4.939 -15.710 1.00 77.06 98 ALA A N 1
ATOM 755 C CA . ALA A 1 98 ? 1.815 3.829 -16.685 1.00 77.06 98 ALA A CA 1
ATOM 756 C C . ALA A 1 98 ? 1.761 2.376 -16.150 1.00 77.06 98 ALA A C 1
ATOM 758 O O . ALA A 1 98 ? 1.804 1.436 -16.941 1.00 77.06 98 ALA A O 1
ATOM 759 N N . LEU A 1 99 ? 1.632 2.171 -14.835 1.00 81.56 99 LEU A N 1
ATOM 760 C CA . LEU A 1 99 ? 1.691 0.850 -14.187 1.00 81.56 99 LEU A CA 1
ATOM 761 C C . LEU A 1 99 ? 0.370 0.432 -13.517 1.00 81.56 99 LEU A C 1
ATOM 763 O O . LEU A 1 99 ? 0.391 -0.355 -12.576 1.00 81.56 99 LEU A O 1
ATOM 767 N N . GLU A 1 100 ? -0.775 0.933 -13.986 1.00 84.94 100 GLU A N 1
ATOM 768 C CA . GLU A 1 100 ? -2.063 0.802 -13.281 1.00 84.94 100 GLU A CA 1
ATOM 769 C C . GLU A 1 100 ? -2.458 -0.655 -12.996 1.00 84.94 100 GLU A C 1
ATOM 771 O O . GLU A 1 100 ? -2.673 -1.017 -11.843 1.00 84.94 100 GLU A O 1
ATOM 776 N N . ASN A 1 101 ? -2.368 -1.538 -13.996 1.00 87.19 101 ASN A N 1
ATOM 777 C CA . ASN A 1 101 ? -2.643 -2.969 -13.809 1.00 87.19 101 ASN A CA 1
ATOM 778 C C . ASN A 1 101 ? -1.736 -3.608 -12.738 1.00 87.19 101 ASN A C 1
ATOM 780 O O . ASN A 1 101 ? -2.161 -4.484 -11.983 1.00 87.19 101 ASN A O 1
ATOM 784 N N . VAL A 1 102 ? -0.469 -3.184 -12.671 1.00 87.19 102 VAL A N 1
ATOM 785 C CA . VAL A 1 102 ? 0.497 -3.700 -11.691 1.00 87.19 102 VAL A CA 1
ATOM 786 C C . VAL A 1 102 ? 0.178 -3.161 -10.302 1.00 87.19 102 VAL A C 1
ATOM 788 O O . VAL A 1 102 ? 0.256 -3.915 -9.337 1.00 87.19 102 VAL A O 1
ATOM 791 N N . LYS A 1 103 ? -0.216 -1.887 -10.184 1.00 86.50 103 LYS A N 1
ATOM 792 C CA . LYS A 1 103 ? -0.648 -1.300 -8.910 1.00 86.50 103 LYS A CA 1
ATOM 793 C C . LYS A 1 103 ? -1.863 -2.025 -8.353 1.00 86.50 103 LYS A C 1
ATOM 795 O O . LYS A 1 103 ? -1.851 -2.367 -7.177 1.00 86.50 103 LYS A O 1
ATOM 800 N N . ASP A 1 104 ? -2.869 -2.286 -9.182 1.00 88.62 104 ASP A N 1
ATOM 801 C CA . ASP A 1 104 ? -4.086 -2.973 -8.744 1.00 88.62 104 ASP A CA 1
ATOM 802 C C . ASP A 1 104 ? -3.779 -4.400 -8.294 1.00 88.62 104 ASP A C 1
ATOM 804 O O . ASP A 1 104 ? -4.174 -4.812 -7.204 1.00 88.62 104 ASP A O 1
ATOM 808 N N . THR A 1 105 ? -2.937 -5.105 -9.052 1.00 88.38 105 THR A N 1
ATOM 809 C CA . THR A 1 105 ? -2.447 -6.429 -8.654 1.00 88.38 105 THR A CA 1
ATOM 810 C C . THR A 1 105 ? -1.695 -6.367 -7.317 1.00 88.38 105 THR A C 1
ATOM 812 O O . THR A 1 105 ? -1.925 -7.178 -6.426 1.00 88.38 105 THR A O 1
ATOM 815 N N . LEU A 1 106 ? -0.804 -5.391 -7.125 1.00 87.25 106 LEU A N 1
ATOM 816 C CA . LEU A 1 106 ? -0.064 -5.231 -5.870 1.00 87.25 106 LEU A CA 1
ATOM 817 C C . LEU A 1 106 ? -0.976 -4.859 -4.692 1.00 87.25 106 LEU A C 1
ATOM 819 O O . LEU A 1 106 ? -0.747 -5.335 -3.581 1.00 87.25 106 LEU A O 1
ATOM 823 N N . LYS A 1 107 ? -2.023 -4.061 -4.913 1.00 86.44 107 LYS A N 1
ATOM 824 C CA . LYS A 1 107 ? -3.023 -3.752 -3.883 1.00 86.44 107 LYS A CA 1
ATOM 825 C C . LYS A 1 107 ? -3.727 -5.020 -3.411 1.00 86.44 107 LYS A C 1
ATOM 827 O O . LYS A 1 107 ? -3.799 -5.260 -2.209 1.00 86.44 107 LYS A O 1
ATOM 832 N N . GLU A 1 108 ? -4.192 -5.856 -4.333 1.00 86.25 108 GLU A N 1
ATOM 833 C CA . GLU A 1 108 ? -4.886 -7.099 -3.982 1.00 86.25 108 GLU A CA 1
ATOM 834 C C . GLU A 1 108 ? -3.965 -8.125 -3.320 1.00 86.25 108 GLU A C 1
ATOM 836 O O . GLU A 1 108 ? -4.362 -8.784 -2.360 1.00 86.25 108 GLU A O 1
ATOM 841 N N . LEU A 1 109 ? -2.729 -8.253 -3.809 1.00 85.75 109 LEU A N 1
ATOM 842 C CA . LEU A 1 109 ? -1.805 -9.290 -3.352 1.00 85.75 109 LEU A CA 1
ATOM 843 C C . LEU A 1 109 ? -0.993 -8.904 -2.112 1.00 85.75 109 LEU A C 1
ATOM 845 O O . LEU A 1 109 ? -0.535 -9.797 -1.399 1.00 85.75 109 LEU A O 1
ATOM 849 N N . VAL A 1 110 ? -0.782 -7.607 -1.864 1.00 85.00 110 VAL A N 1
ATOM 850 C CA . VAL A 1 110 ? 0.068 -7.103 -0.771 1.00 85.00 110 VAL A CA 1
ATOM 851 C C . VAL A 1 110 ? -0.726 -6.262 0.218 1.00 85.00 110 VAL A C 1
ATOM 853 O O . VAL A 1 110 ? -0.712 -6.567 1.408 1.00 85.00 110 VAL A O 1
ATOM 856 N N . MET A 1 111 ? -1.440 -5.226 -0.236 1.00 83.12 111 MET A N 1
ATOM 857 C CA . MET A 1 111 ? -2.143 -4.327 0.690 1.00 83.12 111 MET A CA 1
ATOM 858 C C . MET A 1 111 ? -3.333 -5.009 1.364 1.00 83.12 111 MET A C 1
ATOM 860 O O . MET A 1 111 ? -3.468 -4.914 2.581 1.00 83.12 111 MET A O 1
ATOM 864 N N . LEU A 1 112 ? -4.171 -5.728 0.609 1.00 85.81 112 LEU A N 1
ATOM 865 C CA . LEU A 1 112 ? -5.375 -6.364 1.153 1.00 85.81 112 LEU A CA 1
ATOM 866 C C . LEU A 1 112 ? -5.053 -7.377 2.269 1.00 85.81 112 LEU A C 1
ATOM 868 O O . LEU A 1 112 ? -5.682 -7.297 3.327 1.00 85.81 112 LEU A O 1
ATOM 872 N N . PRO A 1 113 ? -4.069 -8.288 2.100 1.00 83.06 113 PRO A N 1
ATOM 873 C CA . PRO A 1 113 ? -3.712 -9.240 3.148 1.00 83.06 113 PRO A CA 1
ATOM 874 C C . PRO A 1 113 ? -3.087 -8.591 4.382 1.00 83.06 113 PRO A C 1
ATOM 876 O O . PRO A 1 113 ? -3.293 -9.085 5.488 1.00 83.06 113 PRO A O 1
ATOM 879 N N . LEU A 1 114 ? -2.344 -7.491 4.210 1.00 81.31 114 LEU A N 1
ATOM 880 C CA . LEU A 1 114 ? -1.738 -6.755 5.322 1.00 81.31 114 LEU A CA 1
ATOM 881 C C . LEU A 1 114 ? -2.766 -5.931 6.105 1.00 81.31 114 LEU A C 1
ATOM 883 O O . LEU A 1 114 ? -2.688 -5.862 7.327 1.00 81.31 114 LEU A O 1
ATOM 887 N N . GLN A 1 115 ? -3.738 -5.330 5.417 1.00 80.50 115 GLN A N 1
ATOM 888 C CA . GLN A 1 115 ? -4.770 -4.500 6.040 1.00 80.50 115 GLN A CA 1
ATOM 889 C C . GLN A 1 115 ? -5.912 -5.314 6.656 1.00 80.50 115 GLN A C 1
ATOM 891 O O . GLN A 1 115 ? -6.511 -4.861 7.628 1.00 80.50 115 GLN A O 1
ATOM 896 N N . ARG A 1 116 ? -6.238 -6.485 6.089 1.00 81.19 116 ARG A N 1
ATOM 897 C CA . ARG A 1 116 ? -7.346 -7.350 6.537 1.00 81.19 116 ARG A CA 1
ATOM 898 C C . ARG A 1 116 ? -6.922 -8.810 6.716 1.00 81.19 116 ARG A C 1
ATOM 900 O O . ARG A 1 116 ? -7.444 -9.696 6.028 1.00 81.19 116 ARG A O 1
ATOM 907 N N . PRO A 1 117 ? -5.979 -9.100 7.628 1.00 78.81 117 PRO A N 1
ATOM 908 C CA . PRO A 1 117 ? -5.466 -10.453 7.836 1.00 78.81 117 PRO A CA 1
ATOM 909 C C . PRO A 1 117 ? -6.561 -11.456 8.236 1.00 78.81 117 PRO A C 1
ATOM 911 O O . PRO A 1 117 ? -6.461 -12.642 7.931 1.00 78.81 117 PRO A O 1
ATOM 914 N N . GLU A 1 118 ? -7.644 -11.008 8.872 1.00 81.31 118 GLU A N 1
ATOM 915 C CA . GLU A 1 118 ? -8.777 -11.843 9.274 1.00 81.31 118 GLU A CA 1
ATOM 916 C C . GLU A 1 118 ? -9.457 -12.560 8.101 1.00 81.31 118 GLU A C 1
ATOM 918 O O . GLU A 1 118 ? -9.870 -13.713 8.254 1.00 81.31 118 GLU A O 1
ATOM 923 N N . LEU A 1 119 ? -9.514 -11.926 6.924 1.00 77.81 119 LEU A N 1
ATOM 924 C CA . LEU A 1 119 ? -10.138 -12.498 5.728 1.00 77.81 119 LEU A CA 1
ATOM 925 C C . LEU A 1 119 ? -9.313 -13.650 5.143 1.00 77.81 119 LEU A C 1
ATOM 927 O O . LEU A 1 119 ? -9.878 -14.598 4.601 1.00 77.81 119 LEU A O 1
ATOM 931 N N . PHE A 1 120 ? -7.991 -13.595 5.303 1.00 74.94 120 PHE A N 1
ATOM 932 C CA . PHE A 1 120 ? -7.051 -14.572 4.747 1.00 74.94 120 PHE A CA 1
ATOM 933 C C . PHE A 1 120 ? -6.649 -15.660 5.750 1.00 74.94 120 PHE A C 1
ATOM 935 O O . PHE A 1 120 ? -6.284 -16.762 5.347 1.00 74.94 120 PHE A O 1
ATOM 942 N N . CYS A 1 121 ? -6.724 -15.375 7.053 1.00 68.88 121 CYS A N 1
ATOM 943 C CA . CYS A 1 121 ? -6.401 -16.335 8.110 1.00 68.88 121 CYS A CA 1
ATOM 944 C C . CYS A 1 121 ? -7.592 -17.219 8.508 1.00 68.88 121 CYS A C 1
ATOM 946 O O . CYS A 1 121 ? -7.384 -18.361 8.914 1.00 68.88 121 CYS A O 1
ATOM 948 N N . LYS A 1 122 ? -8.829 -16.699 8.441 1.00 65.62 122 LYS A N 1
ATOM 949 C CA . LYS A 1 122 ? -10.047 -17.414 8.877 1.00 65.62 122 LYS A CA 1
ATOM 950 C C . LYS A 1 122 ? -11.013 -17.746 7.737 1.00 65.62 122 LYS A C 1
ATOM 952 O O . LYS A 1 122 ? -11.854 -18.626 7.902 1.00 65.62 122 LYS A O 1
ATOM 957 N N . GLY A 1 123 ? -10.934 -17.033 6.614 1.00 58.44 123 GLY A N 1
ATOM 958 C CA . GLY A 1 123 ? -11.790 -17.261 5.452 1.00 58.44 123 GLY A CA 1
ATOM 959 C C . GLY A 1 123 ? -11.304 -18.417 4.574 1.00 58.44 123 GLY A C 1
ATOM 960 O O . GLY A 1 123 ? -10.118 -18.717 4.522 1.00 58.44 123 GLY A O 1
ATOM 961 N N . GLN A 1 124 ? -12.223 -19.022 3.816 1.00 58.12 124 GLN A N 1
ATOM 962 C CA . GLN A 1 124 ? -11.932 -19.995 2.743 1.00 58.12 124 GLN A CA 1
ATOM 963 C C . GLN A 1 124 ? -11.301 -19.337 1.494 1.00 58.12 124 GLN A C 1
ATOM 965 O O . GLN A 1 124 ? -11.250 -19.943 0.425 1.00 58.12 124 GLN A O 1
ATOM 970 N N . LEU A 1 125 ? -10.863 -18.080 1.605 1.00 63.59 125 LEU A N 1
ATOM 971 C CA . LEU A 1 125 ? -10.202 -17.349 0.532 1.00 63.59 125 LEU A CA 1
ATOM 972 C C . LEU A 1 125 ? -8.828 -17.957 0.231 1.00 63.59 125 LEU A C 1
ATOM 974 O O . LEU A 1 125 ? -8.174 -18.563 1.083 1.00 63.59 125 LEU A O 1
ATOM 978 N N . THR A 1 126 ? -8.395 -17.791 -1.017 1.00 62.47 126 THR A N 1
ATOM 979 C CA . THR A 1 126 ? -7.081 -18.220 -1.499 1.00 62.47 126 THR A CA 1
ATOM 980 C C . THR A 1 126 ? -5.964 -17.685 -0.608 1.00 62.47 126 THR A C 1
ATOM 982 O O . THR A 1 126 ? -5.976 -16.523 -0.203 1.00 62.47 126 THR A O 1
ATOM 985 N N . LYS A 1 127 ? -4.982 -18.549 -0.315 1.00 69.50 127 LYS A N 1
ATOM 986 C CA . LYS A 1 127 ? -3.809 -18.197 0.495 1.00 69.50 127 LYS A CA 1
ATOM 987 C C . LYS A 1 127 ? -3.139 -16.923 -0.038 1.00 69.50 127 LYS A C 1
ATOM 989 O O . LYS A 1 127 ? -3.010 -16.796 -1.257 1.00 69.50 127 LYS A O 1
ATOM 994 N N . PRO A 1 128 ? -2.649 -16.038 0.851 1.00 71.25 128 PRO A N 1
ATOM 995 C CA . PRO A 1 128 ? -1.920 -14.849 0.433 1.00 71.25 128 PRO A CA 1
ATOM 996 C C . PRO A 1 128 ? -0.703 -15.235 -0.416 1.00 71.25 128 PRO A C 1
ATOM 998 O O . PRO A 1 128 ? -0.055 -16.264 -0.178 1.00 71.25 128 PRO A O 1
ATOM 1001 N N . CYS A 1 129 ? -0.404 -14.419 -1.427 1.00 75.81 129 CYS A N 1
ATOM 1002 C CA . CYS A 1 129 ? 0.737 -14.642 -2.306 1.00 75.81 129 CYS A CA 1
ATOM 1003 C C . CYS A 1 129 ? 2.039 -14.654 -1.500 1.00 75.81 129 CYS A C 1
ATOM 1005 O O . CYS A 1 129 ? 2.331 -13.732 -0.746 1.00 75.81 129 CYS A O 1
ATOM 1007 N N . LYS A 1 130 ? 2.839 -15.712 -1.674 1.00 80.56 130 LYS A N 1
ATOM 1008 C CA . LYS A 1 130 ? 4.095 -15.889 -0.925 1.00 80.56 130 LYS A CA 1
ATOM 1009 C C . LYS A 1 130 ? 5.221 -14.964 -1.391 1.00 80.56 130 LYS A C 1
ATOM 1011 O O . LYS A 1 130 ? 6.163 -14.742 -0.642 1.00 80.56 130 LYS A O 1
ATOM 1016 N N . GLY A 1 131 ? 5.158 -14.480 -2.627 1.00 85.31 131 GLY A N 1
ATOM 1017 C CA . GLY A 1 131 ? 6.187 -13.632 -3.211 1.00 85.31 131 GLY A CA 1
ATOM 1018 C C . GLY A 1 131 ? 5.767 -13.109 -4.576 1.00 85.31 131 GLY A C 1
ATOM 1019 O O . GLY A 1 131 ? 4.974 -13.742 -5.274 1.00 85.31 131 GLY A O 1
ATOM 1020 N N . ILE A 1 132 ? 6.294 -11.941 -4.934 1.00 88.50 132 ILE A N 1
ATOM 1021 C CA . ILE A 1 132 ? 6.012 -11.241 -6.189 1.00 88.50 132 ILE A CA 1
ATOM 1022 C C . ILE A 1 132 ? 7.351 -10.891 -6.833 1.00 88.50 132 ILE A C 1
ATOM 1024 O O . ILE A 1 132 ? 8.250 -10.382 -6.165 1.00 88.50 132 ILE A O 1
ATOM 1028 N N . LEU A 1 133 ? 7.473 -11.155 -8.133 1.00 89.94 133 LEU A N 1
ATOM 1029 C CA . LEU A 1 133 ? 8.646 -10.806 -8.925 1.00 89.94 133 LEU A CA 1
ATOM 1030 C C . LEU A 1 133 ? 8.287 -9.681 -9.898 1.00 89.94 133 LEU A C 1
ATOM 1032 O O . LEU A 1 133 ? 7.485 -9.874 -10.808 1.00 89.94 133 LEU A O 1
ATOM 1036 N N . LEU A 1 134 ? 8.910 -8.515 -9.727 1.00 88.69 134 LEU A N 1
ATOM 1037 C CA . LEU A 1 134 ? 8.797 -7.400 -10.667 1.00 88.69 134 LEU A CA 1
ATOM 1038 C C . LEU A 1 134 ? 9.958 -7.467 -11.667 1.00 88.69 134 LEU A C 1
ATOM 1040 O O . LEU A 1 134 ? 11.114 -7.312 -11.278 1.00 88.69 134 LEU A O 1
ATOM 1044 N N . PHE A 1 135 ? 9.665 -7.654 -12.957 1.00 89.75 135 PHE A N 1
ATOM 1045 C CA . PHE A 1 135 ? 10.676 -7.728 -14.020 1.00 89.75 135 PHE A CA 1
ATOM 1046 C C . PHE A 1 135 ? 10.424 -6.699 -15.132 1.00 89.75 135 PHE A C 1
ATOM 1048 O O . PHE A 1 135 ? 9.307 -6.230 -15.328 1.00 89.75 135 PHE A O 1
ATOM 1055 N N . GLY A 1 136 ? 11.486 -6.292 -15.833 1.00 88.81 136 GLY A N 1
ATOM 1056 C CA . GLY A 1 136 ? 11.410 -5.400 -16.995 1.00 88.81 136 GLY A CA 1
ATOM 1057 C C . GLY A 1 136 ? 12.678 -4.558 -17.196 1.00 88.81 136 GLY A C 1
ATOM 1058 O O . GLY A 1 136 ? 13.596 -4.652 -16.377 1.00 88.81 136 GLY A O 1
ATOM 1059 N N . PRO A 1 137 ? 12.707 -3.671 -18.204 1.00 88.75 137 PRO A N 1
ATOM 1060 C CA . PRO A 1 137 ? 13.849 -2.799 -18.502 1.00 88.75 137 PRO A CA 1
ATOM 1061 C C . PRO A 1 137 ? 14.296 -1.940 -17.302 1.00 88.75 137 PRO A C 1
ATOM 1063 O O . PRO A 1 137 ? 13.467 -1.604 -16.449 1.00 88.75 137 PRO A O 1
ATOM 1066 N N . PRO A 1 138 ? 15.580 -1.564 -17.182 1.00 86.44 138 PRO A N 1
ATOM 1067 C CA . PRO A 1 138 ? 16.012 -0.633 -16.141 1.00 86.44 138 PRO A CA 1
ATOM 1068 C C . PRO A 1 138 ? 15.290 0.717 -16.291 1.00 86.44 138 PRO A C 1
ATOM 1070 O O . PRO A 1 138 ? 14.942 1.124 -17.395 1.00 86.44 138 PRO A O 1
ATOM 1073 N N . GLY A 1 139 ? 15.022 1.401 -15.176 1.00 82.69 139 GLY A N 1
ATOM 1074 C CA . GLY A 1 139 ? 14.361 2.714 -15.183 1.00 82.69 139 GLY A CA 1
ATOM 1075 C C . GLY A 1 139 ? 12.826 2.703 -15.205 1.00 82.69 139 GLY A C 1
ATOM 1076 O O . GLY A 1 139 ? 12.224 3.755 -15.047 1.00 82.69 139 GLY A O 1
ATOM 1077 N N . THR A 1 140 ? 12.155 1.546 -15.294 1.00 83.62 140 THR A N 1
ATOM 1078 C CA . THR A 1 140 ? 10.672 1.481 -15.280 1.00 83.62 140 THR A CA 1
ATOM 1079 C C . THR A 1 140 ? 10.045 1.547 -13.877 1.00 83.62 140 THR A C 1
ATOM 1081 O O . THR A 1 140 ? 8.959 1.019 -13.660 1.00 83.62 140 THR A O 1
ATOM 1084 N N . GLY A 1 141 ? 10.751 2.085 -12.880 1.00 84.06 141 GLY A N 1
ATOM 1085 C CA . GLY A 1 141 ? 10.185 2.325 -11.546 1.00 84.06 141 GLY A CA 1
ATOM 1086 C C . GLY A 1 141 ? 9.862 1.093 -10.686 1.00 84.06 141 GLY A C 1
ATOM 1087 O O . GLY A 1 141 ? 9.201 1.249 -9.671 1.00 84.06 141 GLY A O 1
ATOM 1088 N N . LYS A 1 142 ? 10.331 -0.121 -11.012 1.00 89.56 142 LYS A N 1
ATOM 1089 C CA . LYS A 1 142 ? 10.021 -1.356 -10.245 1.00 89.56 142 LYS A CA 1
ATOM 1090 C C . LYS A 1 142 ? 10.338 -1.261 -8.748 1.00 89.56 142 LYS A C 1
ATOM 1092 O O . LYS A 1 142 ? 9.479 -1.536 -7.918 1.00 89.56 142 LYS A O 1
ATOM 1097 N N . THR A 1 143 ? 11.562 -0.855 -8.408 1.00 86.06 143 THR A N 1
ATOM 1098 C CA . THR A 1 143 ? 12.000 -0.701 -7.011 1.00 86.06 143 THR A CA 1
ATOM 1099 C C . THR A 1 143 ? 11.239 0.421 -6.311 1.00 86.06 143 THR A C 1
ATOM 1101 O O . THR A 1 143 ? 10.860 0.284 -5.152 1.00 86.06 143 THR A O 1
ATOM 1104 N N . MET A 1 144 ? 10.966 1.510 -7.035 1.00 85.56 144 MET A N 1
ATOM 1105 C CA . MET A 1 144 ? 10.186 2.637 -6.529 1.00 85.56 144 MET A CA 1
ATOM 1106 C C . MET A 1 144 ? 8.743 2.218 -6.221 1.00 85.56 144 MET A C 1
ATOM 1108 O O . MET A 1 144 ? 8.236 2.535 -5.152 1.00 85.56 144 MET A O 1
ATOM 1112 N N . LEU A 1 145 ? 8.120 1.428 -7.101 1.00 87.06 145 LEU A N 1
ATOM 1113 C CA . LEU A 1 145 ? 6.778 0.879 -6.919 1.00 87.06 145 LEU A CA 1
ATOM 1114 C C . LEU A 1 145 ? 6.708 -0.072 -5.724 1.00 87.06 145 LEU A C 1
ATOM 1116 O O . LEU A 1 145 ? 5.820 0.074 -4.891 1.00 87.06 145 LEU A O 1
ATOM 1120 N N . ALA A 1 146 ? 7.657 -1.005 -5.603 1.00 85.44 146 ALA A N 1
ATOM 1121 C CA . ALA A 1 146 ? 7.711 -1.921 -4.462 1.00 85.44 146 ALA A CA 1
ATOM 1122 C C . ALA A 1 146 ? 7.785 -1.160 -3.129 1.00 85.44 146 ALA A C 1
ATOM 1124 O O . ALA A 1 146 ? 7.097 -1.501 -2.168 1.00 85.44 146 ALA A O 1
ATOM 1125 N N . LYS A 1 147 ? 8.579 -0.087 -3.095 1.00 82.38 147 LYS A N 1
ATOM 1126 C CA . LYS A 1 147 ? 8.739 0.75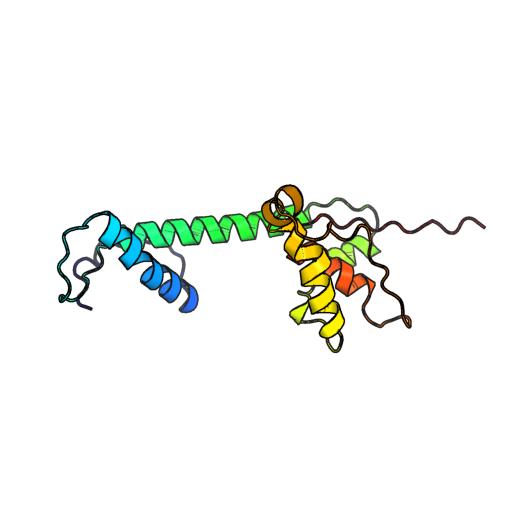6 -1.915 1.00 82.38 147 LYS A CA 1
ATOM 1127 C C . LYS A 1 147 ? 7.503 1.605 -1.613 1.00 82.38 147 LYS A C 1
ATOM 1129 O O . LYS A 1 147 ? 7.097 1.688 -0.454 1.00 82.38 147 LYS A O 1
ATOM 1134 N N . ALA A 1 148 ? 6.896 2.204 -2.635 1.00 85.12 148 ALA A N 1
ATOM 1135 C CA . ALA A 1 148 ? 5.671 2.989 -2.508 1.00 85.12 148 ALA A CA 1
ATOM 1136 C C . ALA A 1 148 ? 4.517 2.136 -1.959 1.00 85.12 148 ALA A C 1
ATOM 1138 O O . ALA A 1 148 ? 3.858 2.535 -1.003 1.00 85.12 148 ALA A O 1
ATOM 1139 N N . VAL A 1 149 ? 4.344 0.920 -2.491 1.00 85.69 149 VAL A N 1
ATOM 1140 C CA . VAL A 1 149 ? 3.324 -0.030 -2.023 1.00 85.69 149 VAL A CA 1
ATOM 1141 C C . VAL A 1 149 ? 3.599 -0.496 -0.593 1.00 85.69 149 VAL A C 1
ATOM 1143 O O . VAL A 1 149 ? 2.677 -0.520 0.214 1.00 85.69 149 VAL A O 1
ATOM 1146 N N . ALA A 1 150 ? 4.847 -0.830 -0.244 1.00 82.50 150 ALA A N 1
ATOM 1147 C CA . ALA A 1 150 ? 5.191 -1.219 1.128 1.00 82.50 150 ALA A CA 1
ATOM 1148 C C . ALA A 1 150 ? 4.885 -0.096 2.135 1.00 82.50 150 ALA A C 1
ATOM 1150 O O . ALA A 1 150 ? 4.293 -0.341 3.183 1.00 82.50 150 ALA A O 1
ATOM 1151 N N . THR A 1 151 ? 5.222 1.142 1.770 1.00 79.81 151 THR A N 1
ATOM 1152 C CA . THR A 1 151 ? 4.960 2.346 2.573 1.00 79.81 151 THR A CA 1
ATOM 1153 C C . THR A 1 151 ? 3.464 2.582 2.761 1.00 79.81 151 THR A C 1
ATOM 1155 O O . THR A 1 151 ? 3.017 2.824 3.880 1.00 79.81 151 THR A O 1
ATOM 1158 N N . GLU A 1 152 ? 2.674 2.483 1.690 1.00 81.25 152 GLU A N 1
ATOM 1159 C CA . GLU A 1 152 ? 1.217 2.652 1.756 1.00 81.25 152 GLU A CA 1
ATOM 1160 C C . GLU A 1 152 ? 0.537 1.522 2.542 1.00 81.25 152 GLU A C 1
ATOM 1162 O O . GLU A 1 152 ? -0.428 1.757 3.268 1.00 81.25 152 GLU A O 1
ATOM 1167 N N . ALA A 1 153 ? 1.073 0.303 2.460 1.00 79.75 153 ALA A N 1
ATOM 1168 C CA . ALA A 1 153 ? 0.614 -0.834 3.249 1.00 79.75 153 ALA A CA 1
ATOM 1169 C C . ALA A 1 153 ? 0.986 -0.735 4.742 1.00 79.75 153 ALA A C 1
ATOM 1171 O O . ALA A 1 153 ? 0.537 -1.564 5.531 1.00 79.75 153 ALA A O 1
ATOM 1172 N N . GLY A 1 154 ? 1.821 0.236 5.137 1.00 76.19 154 GLY A N 1
ATOM 1173 C CA . GLY A 1 154 ? 2.366 0.328 6.493 1.00 76.19 154 GLY A CA 1
ATOM 1174 C C . GLY A 1 154 ? 3.353 -0.794 6.833 1.00 76.19 154 GLY A C 1
ATOM 1175 O O . GLY A 1 154 ? 3.567 -1.091 8.006 1.00 76.19 154 GLY A O 1
ATOM 1176 N N . ALA A 1 155 ? 3.938 -1.436 5.820 1.00 78.81 155 ALA A N 1
ATOM 1177 C CA . ALA A 1 155 ? 4.906 -2.511 5.979 1.00 78.81 155 ALA A CA 1
ATOM 1178 C C . ALA A 1 155 ? 6.344 -1.980 6.006 1.00 78.81 155 ALA A C 1
ATOM 1180 O O . ALA A 1 155 ? 6.669 -0.960 5.397 1.00 78.81 155 ALA A O 1
ATOM 1181 N N . ASN A 1 156 ? 7.232 -2.721 6.672 1.00 77.69 156 ASN A N 1
ATOM 1182 C CA . ASN A 1 156 ? 8.658 -2.430 6.627 1.00 77.69 156 ASN A CA 1
ATOM 1183 C C . ASN A 1 156 ? 9.253 -2.872 5.280 1.00 77.69 156 ASN A C 1
ATOM 1185 O O . ASN A 1 156 ? 9.020 -3.999 4.838 1.00 77.69 156 ASN A O 1
ATOM 1189 N N . PHE A 1 157 ? 10.043 -2.007 4.646 1.00 78.38 157 PHE A N 1
ATOM 1190 C CA . PHE A 1 157 ? 10.729 -2.310 3.390 1.00 78.38 157 PHE A CA 1
ATOM 1191 C C . PHE A 1 157 ? 12.206 -2.591 3.666 1.00 78.38 157 PHE A C 1
ATOM 1193 O O . PHE A 1 157 ? 12.905 -1.731 4.191 1.00 78.38 157 PHE A O 1
ATOM 1200 N N . ILE A 1 158 ? 12.677 -3.783 3.295 1.00 79.44 158 ILE A N 1
ATOM 1201 C CA . ILE A 1 158 ? 14.076 -4.193 3.458 1.00 79.44 158 ILE A CA 1
ATOM 1202 C C . ILE A 1 158 ? 14.670 -4.406 2.069 1.00 79.44 158 ILE A C 1
ATOM 1204 O O . ILE A 1 158 ? 14.257 -5.319 1.351 1.00 79.44 158 ILE A O 1
ATOM 1208 N N . ASN A 1 159 ? 15.642 -3.578 1.689 1.00 77.25 159 ASN A N 1
ATOM 1209 C CA . ASN A 1 159 ? 16.396 -3.784 0.462 1.00 77.25 159 ASN A CA 1
ATOM 1210 C C . ASN A 1 159 ? 17.603 -4.693 0.721 1.00 77.25 159 ASN A C 1
ATOM 1212 O O . ASN A 1 159 ? 18.498 -4.345 1.486 1.00 77.25 159 ASN A O 1
ATOM 1216 N N . ILE A 1 160 ? 17.662 -5.840 0.048 1.00 77.31 160 ILE A N 1
ATOM 1217 C CA . ILE A 1 160 ? 18.810 -6.748 0.123 1.00 77.31 160 ILE A CA 1
ATOM 1218 C C . ILE A 1 160 ? 19.502 -6.743 -1.237 1.00 77.31 160 ILE A C 1
ATOM 1220 O O . ILE A 1 160 ? 19.042 -7.378 -2.185 1.00 77.31 160 ILE A O 1
ATOM 1224 N N . SER A 1 161 ? 20.622 -6.029 -1.334 1.00 73.12 161 SER A N 1
ATOM 1225 C CA . SER A 1 161 ? 21.536 -6.127 -2.473 1.00 73.12 161 SER A CA 1
ATOM 1226 C C . SER A 1 161 ? 22.690 -7.048 -2.109 1.00 73.12 161 SER A C 1
ATOM 1228 O O . SER A 1 161 ? 23.373 -6.815 -1.112 1.00 73.12 161 SER A O 1
ATOM 1230 N N . MET A 1 162 ? 22.932 -8.075 -2.919 1.00 75.06 162 MET A N 1
ATOM 1231 C CA . MET A 1 162 ? 24.102 -8.923 -2.737 1.00 75.06 162 MET A CA 1
ATOM 1232 C C . MET A 1 162 ? 25.355 -8.120 -3.130 1.00 75.06 162 MET A C 1
ATOM 1234 O O . MET A 1 162 ? 25.393 -7.595 -4.248 1.00 75.06 162 MET A O 1
ATOM 1238 N N . PRO A 1 163 ? 26.354 -7.962 -2.243 1.00 66.94 163 PRO A N 1
ATOM 1239 C CA . PRO A 1 163 ? 27.593 -7.295 -2.607 1.00 66.94 163 PRO A CA 1
ATOM 1240 C C . PRO A 1 163 ? 28.276 -8.098 -3.713 1.00 66.94 163 PRO A C 1
ATOM 1242 O O . PRO A 1 163 ? 28.387 -9.322 -3.635 1.00 66.94 163 PRO A O 1
ATOM 1245 N N . VAL A 1 164 ? 28.707 -7.400 -4.761 1.00 61.12 164 VAL A N 1
ATOM 1246 C CA . VAL A 1 164 ? 29.530 -7.976 -5.825 1.00 61.12 164 VAL A CA 1
ATOM 1247 C C . VAL A 1 164 ? 30.891 -8.322 -5.232 1.00 61.12 164 VAL A C 1
ATOM 1249 O O . VAL A 1 164 ? 31.749 -7.459 -5.082 1.00 61.12 164 VAL A O 1
ATOM 1252 N N . VAL A 1 165 ? 31.064 -9.582 -4.846 1.00 50.47 165 VAL A N 1
ATOM 1253 C CA . VAL A 1 165 ? 32.371 -10.144 -4.509 1.00 50.47 165 VAL A CA 1
ATOM 1254 C C . VAL A 1 165 ? 32.883 -10.813 -5.783 1.00 50.47 165 VAL A C 1
ATOM 1256 O O . VAL A 1 165 ? 32.360 -11.855 -6.176 1.00 50.47 165 VAL A O 1
ATOM 1259 N N . TRP A 1 166 ? 33.835 -10.164 -6.454 1.00 47.88 166 TRP A N 1
ATOM 1260 C CA . TRP A 1 166 ? 34.682 -10.760 -7.490 1.00 47.88 166 TRP A CA 1
ATOM 1261 C C . TRP A 1 166 ? 36.092 -10.902 -6.932 1.00 47.88 166 TRP A C 1
ATOM 1263 O O . TRP A 1 166 ? 36.528 -9.955 -6.238 1.00 47.88 166 TRP A O 1
#

Foldseek 3Di:
DDAPDPPPPCPDPDDQDPVNQVQLVVQLVVVVCVVPVPPDDDDDDHRHSVSSVVSSVVSVVVVVVVVVLVVVLLPPDDPDPVVNVLSVPQDALVPQPDCVVVLVVLCVQPQCCLVCVVCQVPHPDDHRDPDDDDDDDPPSCRVSNVRNSCSVSSHHDDDDDDDPDD